Protein AF-A0AAD9QVA8-F1 (afdb_monomer)

Secondary structure (DSSP, 8-state):
-------HHHIIIIIHHHHHHHTTT---------------EEEE--EETTEE-GGG-EEEEHHHHHHHHHHHHHHHHHHS---S-S-----HHHHHHHHHHHHHHHHHHTTT------HHHHHHHH--

Foldseek 3Di:
DDDDDDDPVVVVPCVVVVVCVVVVNPDDDDDDDPDDDDAAKDWDWDADLNDTDPLPIDIDHPVCNVVVVVVLVVLLVVLPPDDPDDDDDDDDPVCPVVVVVVVVVVVVCSVDDPPDQDPVSSVSSVPD

Organism: Acropora cervicornis (NCBI:txid6130)

Solvent-accessible surface area (backbone atoms only — not comparable to full-atom values): 8430 Å² total; per-residue (Å²): 141,86,87,82,92,72,62,68,75,53,57,76,53,64,39,64,62,51,46,25,61,76,44,76,60,71,56,80,85,86,87,79,89,87,76,92,75,93,72,69,68,41,82,44,77,40,66,60,96,83,43,77,39,71,94,66,42,46,80,36,46,61,87,50,41,63,59,52,51,52,52,50,53,55,52,48,61,73,58,52,76,88,58,104,71,88,90,78,84,84,65,78,81,71,40,55,68,54,45,50,56,48,47,53,49,46,62,58,47,69,72,68,65,80,79,79,76,52,72,66,50,51,51,61,64,70,54,122

Radius of gyration: 22.48 Å; Cα contacts (8 Å, |Δi|>4): 58; chains: 1; bounding box: 52×28×65 Å

Mean predicted aligned error: 13.01 Å

Structure (mmCIF, N/CA/C/O backbone):
data_AF-A0AAD9QVA8-F1
#
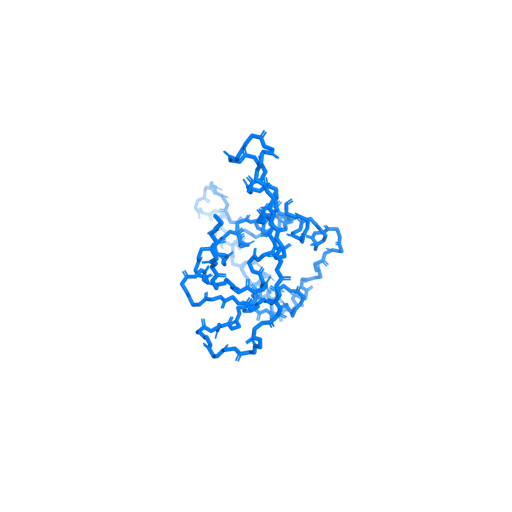_entry.id   AF-A0AAD9QVA8-F1
#
loop_
_atom_site.group_PDB
_atom_site.id
_atom_site.type_symbol
_atom_site.label_atom_id
_atom_site.label_alt_id
_atom_site.label_comp_id
_atom_site.label_asym_id
_atom_site.label_entity_id
_atom_site.label_seq_id
_atom_site.pdbx_PDB_ins_code
_atom_site.Cartn_x
_atom_site.Cartn_y
_atom_site.Cartn_z
_atom_site.occupancy
_atom_site.B_iso_or_equiv
_atom_site.auth_seq_id
_atom_site.auth_comp_id
_atom_site.auth_asym_id
_atom_site.auth_atom_id
_atom_site.pdbx_PDB_model_num
ATOM 1 N N . MET A 1 1 ? 24.042 -10.208 -21.723 1.00 78.88 1 MET A N 1
ATOM 2 C CA . MET A 1 1 ? 22.826 -9.379 -21.847 1.00 78.88 1 MET A CA 1
ATOM 3 C C . MET A 1 1 ? 21.651 -10.256 -21.463 1.00 78.88 1 MET A C 1
ATOM 5 O O . MET A 1 1 ? 21.506 -11.312 -22.067 1.00 78.88 1 MET A O 1
ATOM 9 N N . ILE A 1 2 ? 20.904 -9.892 -20.423 1.00 87.81 2 ILE A N 1
ATOM 10 C CA . ILE A 1 2 ? 19.789 -10.700 -19.913 1.00 87.81 2 ILE A CA 1
ATOM 11 C C . ILE A 1 2 ? 18.495 -9.972 -20.261 1.00 87.81 2 ILE A C 1
ATOM 13 O O . ILE A 1 2 ? 18.425 -8.757 -20.095 1.00 87.81 2 ILE A O 1
ATOM 17 N N . LYS A 1 3 ? 17.505 -10.700 -20.778 1.00 91.06 3 LYS A N 1
ATOM 18 C CA . LYS A 1 3 ? 16.191 -10.160 -21.130 1.00 91.06 3 LYS A CA 1
ATOM 19 C C . LYS A 1 3 ? 15.137 -10.880 -20.304 1.00 91.06 3 LYS A C 1
ATOM 21 O O . LYS A 1 3 ? 15.149 -12.108 -20.247 1.00 91.06 3 LYS A O 1
ATOM 26 N N . TYR A 1 4 ? 14.253 -10.115 -19.679 1.00 90.25 4 TYR A N 1
ATOM 27 C CA . TYR A 1 4 ? 13.143 -10.627 -18.887 1.00 90.25 4 TYR A CA 1
ATOM 28 C C . TYR A 1 4 ? 11.857 -9.930 -19.290 1.00 90.25 4 TYR A C 1
ATOM 30 O O . TYR A 1 4 ? 11.870 -8.762 -19.667 1.00 90.25 4 TYR A O 1
ATOM 38 N N . LEU A 1 5 ? 10.757 -10.660 -19.154 1.00 89.44 5 LEU A N 1
ATOM 39 C CA . LEU A 1 5 ? 9.416 -10.110 -19.245 1.00 89.44 5 LEU A CA 1
ATOM 40 C C . LEU A 1 5 ? 8.926 -9.865 -17.825 1.00 89.44 5 LEU A C 1
ATOM 42 O O . LEU A 1 5 ? 8.741 -10.816 -17.063 1.00 89.44 5 LEU A O 1
ATOM 46 N N . LEU A 1 6 ? 8.766 -8.596 -17.467 1.00 88.38 6 LEU A N 1
ATOM 47 C CA . LEU A 1 6 ? 8.330 -8.168 -16.143 1.00 88.38 6 LEU A CA 1
ATOM 48 C C . LEU A 1 6 ? 7.146 -7.204 -16.273 1.00 88.38 6 LEU A C 1
ATOM 50 O O . LEU A 1 6 ? 7.116 -6.407 -17.213 1.00 88.38 6 LEU A O 1
ATOM 54 N N . PRO A 1 7 ? 6.174 -7.237 -15.343 1.00 88.25 7 PRO A N 1
ATOM 55 C CA . PRO A 1 7 ? 5.084 -6.273 -15.345 1.00 88.25 7 PRO A CA 1
ATOM 56 C C . PRO A 1 7 ? 5.617 -4.857 -15.120 1.00 88.25 7 PRO A C 1
ATOM 58 O O . PRO A 1 7 ? 6.377 -4.614 -14.181 1.00 88.25 7 PRO A O 1
ATOM 61 N N . LEU A 1 8 ? 5.143 -3.896 -15.917 1.00 87.25 8 LEU A N 1
ATOM 62 C CA . LEU A 1 8 ? 5.566 -2.497 -15.805 1.00 87.25 8 LEU A CA 1
ATOM 63 C C . LEU A 1 8 ? 5.343 -1.922 -14.393 1.00 87.25 8 LEU A C 1
ATOM 65 O O . LEU A 1 8 ? 6.158 -1.151 -13.898 1.00 87.25 8 LEU A O 1
ATOM 69 N N . SER A 1 9 ? 4.283 -2.352 -13.702 1.00 83.50 9 SER A N 1
ATOM 70 C CA . SER A 1 9 ? 3.998 -1.949 -12.319 1.00 83.50 9 SER A CA 1
ATOM 71 C C . SER A 1 9 ? 5.089 -2.338 -11.319 1.00 83.50 9 SER A C 1
ATOM 73 O O . SER A 1 9 ? 5.237 -1.664 -10.306 1.00 83.50 9 SER A O 1
ATOM 75 N N . GLU A 1 10 ? 5.820 -3.429 -11.565 1.00 81.75 10 GLU A N 1
ATOM 76 C CA . GLU A 1 10 ? 6.932 -3.850 -10.704 1.00 81.75 10 GLU A CA 1
ATOM 77 C C . GLU A 1 10 ? 8.211 -3.081 -11.035 1.00 81.75 10 GLU A C 1
ATOM 79 O O . GLU A 1 10 ? 8.976 -2.769 -10.135 1.00 81.75 10 GLU A O 1
ATOM 84 N N . ILE A 1 11 ? 8.407 -2.700 -12.300 1.00 85.06 11 ILE A N 1
ATOM 85 C CA . ILE A 1 11 ? 9.557 -1.892 -12.730 1.00 85.06 11 ILE A CA 1
ATOM 86 C C . ILE A 1 11 ? 9.470 -0.463 -12.173 1.00 85.06 11 ILE A C 1
ATOM 88 O O . ILE A 1 11 ? 10.481 0.115 -11.781 1.00 85.06 11 ILE A O 1
ATOM 92 N N . ILE A 1 12 ? 8.266 0.117 -12.130 1.00 82.31 12 ILE A N 1
ATOM 93 C CA . ILE A 1 12 ? 8.053 1.494 -11.655 1.00 82.31 12 ILE A CA 1
ATOM 94 C C . ILE A 1 12 ? 8.321 1.625 -10.147 1.0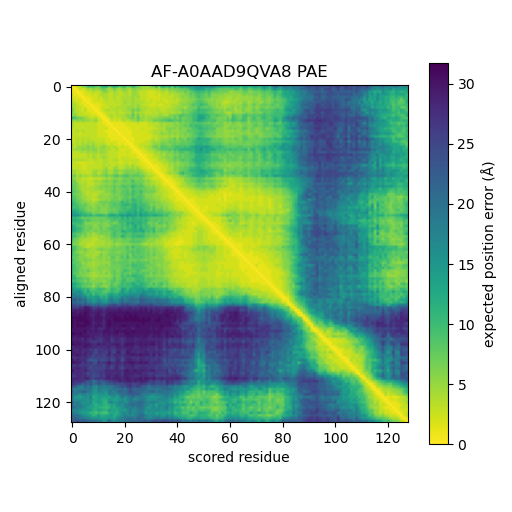0 82.31 12 ILE A C 1
ATOM 96 O O . ILE A 1 12 ? 8.694 2.703 -9.684 1.00 82.31 12 ILE A O 1
ATOM 100 N N . VAL A 1 13 ? 8.117 0.556 -9.373 1.00 77.62 13 VAL A N 1
ATOM 101 C CA . VAL A 1 13 ? 8.174 0.598 -7.907 1.00 77.62 13 VAL A CA 1
ATOM 102 C C . VAL A 1 13 ? 9.427 -0.114 -7.410 1.00 77.62 13 VAL A C 1
ATOM 104 O O . VAL A 1 13 ? 9.511 -1.333 -7.480 1.00 77.62 13 VAL A O 1
ATOM 107 N N . ASP A 1 14 ? 10.372 0.654 -6.866 1.00 80.81 14 ASP A N 1
ATOM 108 C CA . ASP A 1 14 ? 11.579 0.207 -6.147 1.00 80.81 14 ASP A CA 1
ATOM 109 C C . ASP A 1 14 ? 12.593 -0.648 -6.952 1.00 80.81 14 ASP A C 1
ATOM 111 O O . ASP A 1 14 ? 13.737 -0.800 -6.524 1.00 80.81 14 ASP A O 1
ATOM 115 N N . PHE A 1 15 ? 12.255 -1.136 -8.153 1.00 87.12 15 PHE A N 1
ATOM 116 C CA . PHE A 1 15 ? 13.126 -2.010 -8.953 1.00 87.12 15 PHE A CA 1
ATOM 117 C C . PHE A 1 15 ? 14.477 -1.376 -9.304 1.00 87.12 15 PHE A C 1
ATOM 119 O O . PHE A 1 15 ? 15.509 -2.039 -9.219 1.00 87.12 15 PHE A O 1
ATOM 126 N N . TYR A 1 16 ? 14.492 -0.096 -9.691 1.00 86.25 16 TYR A N 1
ATOM 127 C CA . TYR A 1 16 ? 15.735 0.600 -10.042 1.00 86.25 16 TYR A CA 1
ATOM 128 C C . TYR A 1 16 ? 16.701 0.676 -8.850 1.00 86.25 16 TYR A C 1
ATOM 130 O O . TYR A 1 16 ? 17.887 0.360 -8.986 1.00 86.25 16 TYR A O 1
ATOM 138 N N . ASP A 1 17 ? 16.181 1.044 -7.678 1.00 87.69 17 ASP A N 1
ATOM 139 C CA . ASP A 1 17 ? 16.973 1.184 -6.458 1.00 87.69 17 ASP A CA 1
ATOM 140 C C . ASP A 1 17 ? 17.475 -0.180 -5.967 1.00 87.69 17 ASP A C 1
ATOM 142 O O . ASP A 1 17 ? 18.655 -0.324 -5.629 1.00 87.69 17 ASP A O 1
ATOM 146 N N . GLU A 1 18 ? 16.624 -1.211 -6.003 1.00 89.94 18 GLU A N 1
ATOM 147 C CA . GLU A 1 18 ? 17.005 -2.585 -5.659 1.00 89.94 18 GLU A CA 1
ATOM 148 C C . GLU A 1 18 ? 18.074 -3.138 -6.608 1.00 89.94 18 GLU A C 1
ATOM 150 O O . GLU A 1 18 ? 19.083 -3.687 -6.152 1.00 89.94 18 GLU A O 1
ATOM 155 N N . LEU A 1 19 ? 17.908 -2.942 -7.919 1.00 92.06 19 LEU A N 1
ATOM 156 C CA . LEU A 1 19 ? 18.857 -3.396 -8.933 1.00 92.06 19 LEU A CA 1
ATOM 157 C C . LEU A 1 19 ? 20.233 -2.757 -8.729 1.00 92.06 19 LEU A C 1
ATOM 159 O O . LEU A 1 19 ? 21.261 -3.443 -8.765 1.00 92.06 19 LEU A O 1
ATOM 163 N N . LYS A 1 20 ? 20.275 -1.440 -8.512 1.00 91.38 20 LYS A N 1
ATOM 164 C CA . LYS A 1 20 ? 21.530 -0.719 -8.280 1.00 91.38 20 LYS A CA 1
ATOM 165 C C . LYS A 1 20 ? 22.174 -1.127 -6.963 1.00 91.38 20 LYS A C 1
ATOM 167 O O . LYS A 1 20 ? 23.380 -1.362 -6.943 1.00 91.38 20 LYS A O 1
ATOM 172 N N . SER A 1 21 ? 21.388 -1.281 -5.903 1.00 94.19 21 SER A N 1
ATOM 173 C CA . SER A 1 21 ? 21.874 -1.736 -4.599 1.00 94.19 21 SER A CA 1
ATOM 174 C C . SER A 1 21 ? 22.499 -3.137 -4.676 1.00 94.19 21 SER A C 1
ATOM 176 O O . SER A 1 21 ? 23.653 -3.323 -4.285 1.00 94.19 21 SER A O 1
ATOM 178 N N . GLN A 1 22 ? 21.802 -4.112 -5.271 1.00 94.38 22 GLN A N 1
ATOM 179 C CA . GLN A 1 22 ? 22.289 -5.495 -5.374 1.00 94.38 22 GLN A CA 1
ATOM 180 C C . GLN A 1 22 ? 23.492 -5.637 -6.308 1.00 94.38 22 GLN A C 1
ATOM 182 O O . GLN A 1 22 ? 24.376 -6.461 -6.075 1.00 94.38 22 GLN A O 1
ATOM 187 N N . SER A 1 23 ? 23.552 -4.818 -7.357 1.00 93.75 23 SER A N 1
ATOM 188 C CA . SER A 1 23 ? 24.656 -4.838 -8.317 1.00 93.75 23 SER A CA 1
ATOM 189 C C . SER A 1 23 ? 25.825 -3.936 -7.934 1.00 93.75 23 SER A C 1
ATOM 191 O O . SER A 1 23 ? 26.721 -3.762 -8.754 1.00 93.75 23 SER A O 1
ATOM 193 N N . SER A 1 24 ? 25.833 -3.327 -6.742 1.00 93.50 24 SER A N 1
ATOM 194 C CA . SER A 1 24 ? 26.840 -2.318 -6.360 1.00 93.50 24 SER A CA 1
ATOM 195 C C . SER A 1 24 ? 26.973 -1.171 -7.381 1.00 93.50 24 SER A C 1
ATOM 197 O O . SER A 1 24 ? 28.048 -0.608 -7.569 1.00 93.50 24 SER A O 1
ATOM 199 N N . GLY A 1 25 ? 25.883 -0.845 -8.078 1.00 90.25 25 GLY A N 1
ATOM 200 C CA . GLY A 1 25 ? 25.803 0.215 -9.081 1.00 90.25 25 GLY A CA 1
ATOM 201 C C . GLY A 1 25 ? 26.119 -0.210 -10.518 1.00 90.25 25 GLY A C 1
ATOM 202 O O . GLY A 1 25 ? 25.827 0.557 -11.443 1.00 90.25 25 GLY A O 1
ATOM 203 N N . TYR A 1 26 ? 26.656 -1.417 -10.729 1.00 92.81 26 TYR A N 1
ATOM 204 C CA . TYR A 1 26 ? 27.142 -1.860 -12.039 1.00 92.81 26 TYR A CA 1
ATOM 205 C C . TYR A 1 26 ? 26.029 -2.220 -13.030 1.00 92.81 26 TYR A C 1
ATOM 207 O O . TYR A 1 26 ? 26.234 -2.092 -14.235 1.00 92.81 26 TYR A O 1
ATOM 215 N N . ALA A 1 27 ? 24.856 -2.661 -12.566 1.00 92.00 27 ALA A N 1
ATOM 216 C CA . ALA A 1 27 ? 23.782 -3.055 -13.476 1.00 92.00 27 ALA A CA 1
ATOM 217 C C . ALA A 1 27 ? 23.051 -1.827 -14.027 1.00 92.00 27 ALA A C 1
ATOM 219 O O . ALA A 1 27 ? 22.624 -0.955 -13.272 1.00 92.00 27 ALA A O 1
ATOM 220 N N . SER A 1 28 ? 22.891 -1.755 -15.343 1.00 88.88 28 SER A N 1
ATOM 221 C CA . SER A 1 28 ? 21.950 -0.859 -16.018 1.00 88.88 28 SER A CA 1
ATOM 222 C C . SER A 1 28 ? 20.757 -1.668 -16.520 1.00 88.88 28 SER A C 1
ATOM 224 O O . SER A 1 28 ? 20.865 -2.876 -16.738 1.00 88.88 28 SER A O 1
ATOM 226 N N . PHE A 1 29 ? 19.618 -1.009 -16.686 1.00 89.44 29 PHE A N 1
ATOM 227 C CA . PHE A 1 29 ? 18.405 -1.631 -17.190 1.00 89.44 29 PHE A CA 1
ATOM 228 C C . PHE A 1 29 ? 17.664 -0.645 -18.083 1.00 89.44 29 PHE A C 1
ATOM 230 O O . PHE A 1 29 ? 17.511 0.518 -17.715 1.00 89.44 29 PHE A O 1
ATOM 237 N N . ASP A 1 30 ? 17.193 -1.159 -19.211 1.00 90.44 30 ASP A N 1
ATOM 238 C CA . ASP A 1 30 ? 16.330 -0.479 -20.164 1.00 90.44 30 ASP A CA 1
ATOM 239 C C . ASP A 1 30 ? 15.071 -1.338 -20.336 1.00 90.44 30 ASP A C 1
ATOM 241 O O . ASP A 1 30 ? 15.148 -2.571 -20.288 1.00 90.44 30 ASP A O 1
ATOM 245 N N . TYR A 1 31 ? 13.917 -0.697 -20.526 1.00 90.19 31 TYR A N 1
ATOM 246 C CA . TYR A 1 31 ? 12.644 -1.374 -20.766 1.00 90.19 31 TYR A CA 1
ATOM 247 C C . TYR A 1 31 ? 12.020 -0.908 -22.076 1.00 90.19 31 TYR A C 1
ATOM 249 O O . TYR A 1 31 ? 12.147 0.249 -22.472 1.00 90.19 31 TYR A O 1
ATOM 257 N N . GLU A 1 32 ? 11.303 -1.823 -22.712 1.00 90.44 32 GLU A N 1
ATOM 258 C CA . GLU A 1 32 ? 10.455 -1.568 -23.870 1.00 90.44 32 GLU A CA 1
ATOM 259 C C . GLU A 1 32 ? 9.056 -2.104 -23.547 1.00 90.44 32 GLU A C 1
ATOM 261 O O . GLU A 1 32 ? 8.914 -3.069 -22.792 1.00 90.44 32 GLU A O 1
ATOM 266 N N . ASP A 1 33 ? 8.019 -1.457 -24.075 1.00 88.50 33 ASP A N 1
ATOM 267 C CA . ASP A 1 33 ? 6.637 -1.899 -23.887 1.00 88.50 33 ASP A CA 1
ATOM 268 C C . ASP A 1 33 ? 6.346 -3.106 -24.800 1.00 88.50 33 ASP A C 1
ATOM 270 O O . ASP A 1 33 ? 6.516 -3.027 -26.017 1.00 88.50 33 ASP A O 1
ATOM 274 N N . GLU A 1 34 ? 5.925 -4.230 -24.209 1.00 89.38 34 GLU A N 1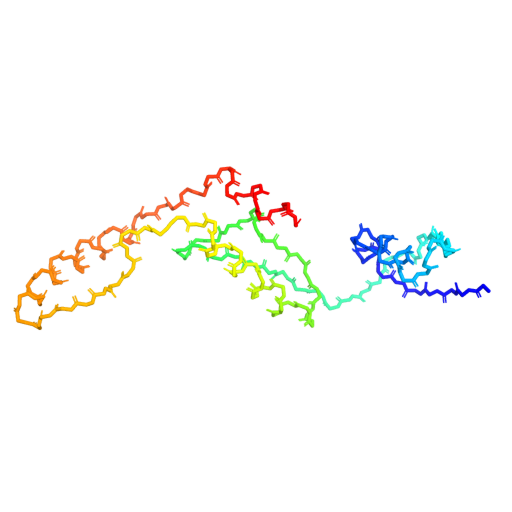
ATOM 275 C CA . GLU A 1 34 ? 5.566 -5.474 -24.914 1.00 89.38 34 GLU A CA 1
ATOM 276 C C . GLU A 1 34 ? 4.035 -5.678 -25.011 1.00 89.38 34 GLU A C 1
ATOM 278 O O . GLU A 1 34 ? 3.545 -6.753 -25.362 1.00 89.38 34 GLU A O 1
ATOM 283 N N . GLY A 1 35 ? 3.251 -4.643 -24.709 1.00 91.19 35 GLY A N 1
ATOM 284 C CA . GLY A 1 35 ? 1.795 -4.665 -24.722 1.00 91.19 35 GLY A CA 1
ATOM 285 C C . GLY A 1 35 ? 1.159 -5.213 -23.441 1.00 91.19 35 GLY A C 1
ATOM 286 O O . GLY A 1 35 ? 1.805 -5.513 -22.436 1.00 91.19 35 GLY A O 1
ATOM 287 N N . TYR A 1 36 ? -0.171 -5.328 -23.472 1.00 89.56 36 TYR A N 1
ATOM 288 C CA . TYR A 1 36 ? -0.963 -5.783 -22.331 1.00 89.56 36 TYR A CA 1
ATOM 289 C C . TYR A 1 36 ? -1.099 -7.306 -22.307 1.00 89.56 36 TYR A C 1
ATOM 291 O O . TYR A 1 36 ? -1.423 -7.935 -23.315 1.00 89.56 36 TYR A O 1
ATOM 299 N N . ARG A 1 37 ? -0.932 -7.893 -21.119 1.00 88.44 37 ARG A N 1
ATOM 300 C CA . ARG A 1 37 ? -1.176 -9.314 -20.857 1.00 88.44 37 ARG A CA 1
ATOM 301 C C . ARG A 1 37 ? -2.191 -9.470 -19.730 1.00 88.44 37 ARG A C 1
ATOM 303 O O . ARG A 1 37 ? -2.159 -8.732 -18.746 1.00 88.44 37 ARG A O 1
ATOM 310 N N . GLU A 1 38 ? -3.070 -10.456 -19.869 1.00 90.12 38 GLU A N 1
ATOM 311 C CA . GLU A 1 38 ? -3.991 -10.840 -18.802 1.00 90.12 38 GLU A CA 1
ATOM 312 C C . GLU A 1 38 ? -3.227 -11.388 -17.592 1.00 90.12 38 GLU A C 1
ATOM 314 O O . GLU A 1 38 ? -2.260 -12.140 -17.716 1.00 90.12 38 GLU A O 1
ATOM 319 N N . THR A 1 39 ? -3.660 -10.991 -16.401 1.00 88.12 39 THR A N 1
ATOM 320 C CA . THR A 1 39 ? -3.037 -11.387 -15.140 1.00 88.12 39 THR A CA 1
ATOM 321 C C . THR A 1 39 ? -4.082 -11.460 -14.033 1.00 88.12 39 THR A C 1
ATOM 323 O O . THR A 1 39 ? -5.157 -10.860 -14.124 1.00 88.12 39 THR A O 1
ATOM 326 N N . ASN A 1 40 ? -3.762 -12.190 -12.968 1.00 90.12 40 ASN A N 1
ATOM 327 C CA . ASN A 1 40 ? -4.643 -12.381 -11.825 1.00 90.12 40 ASN A CA 1
ATOM 328 C C . ASN A 1 40 ? -4.526 -11.194 -10.866 1.00 90.12 40 ASN A C 1
ATOM 330 O O . ASN A 1 40 ? -3.769 -11.206 -9.892 1.00 90.12 40 ASN A O 1
ATOM 334 N N . ILE A 1 41 ? -5.294 -10.149 -11.150 1.00 91.25 41 ILE A N 1
ATOM 335 C CA . ILE A 1 41 ? -5.385 -8.958 -10.305 1.00 91.25 41 ILE A CA 1
ATOM 336 C C . ILE A 1 41 ? -6.680 -8.944 -9.503 1.00 91.25 41 ILE A C 1
ATOM 338 O O . ILE A 1 41 ? -7.746 -9.334 -9.976 1.00 91.25 41 ILE A O 1
ATOM 342 N N . VAL A 1 42 ? -6.582 -8.456 -8.272 1.00 89.75 42 VAL A N 1
ATOM 343 C CA . VAL A 1 42 ? -7.717 -8.233 -7.380 1.00 89.75 42 VAL A CA 1
ATOM 344 C C . VAL A 1 42 ? -7.735 -6.784 -6.928 1.00 89.75 42 VAL A C 1
ATOM 346 O O . VAL A 1 42 ? -6.698 -6.169 -6.666 1.00 89.75 42 VAL A O 1
ATOM 349 N N . ARG A 1 43 ? -8.942 -6.233 -6.820 1.00 89.75 43 ARG A N 1
ATOM 350 C CA . ARG A 1 43 ? -9.166 -4.944 -6.176 1.00 89.75 43 ARG A CA 1
ATOM 351 C C . ARG A 1 43 ? -9.211 -5.162 -4.665 1.00 89.75 43 ARG A C 1
ATOM 353 O O . ARG A 1 43 ? -10.030 -5.934 -4.173 1.00 89.75 43 ARG A O 1
ATOM 360 N N . MET A 1 44 ? -8.320 -4.497 -3.943 1.00 87.69 44 MET A N 1
ATOM 361 C CA . MET A 1 44 ? -8.253 -4.526 -2.489 1.00 87.69 44 MET A CA 1
ATOM 362 C C . MET A 1 44 ? -8.850 -3.236 -1.933 1.00 87.69 44 MET A C 1
ATOM 364 O O . MET A 1 44 ? -8.235 -2.177 -2.035 1.00 87.69 44 MET A O 1
ATOM 368 N N . ASP A 1 45 ? -10.033 -3.339 -1.331 1.00 87.00 45 ASP A N 1
ATOM 369 C CA . ASP A 1 45 ? -10.709 -2.218 -0.678 1.00 87.00 45 ASP A CA 1
ATOM 370 C C . ASP A 1 45 ? -10.405 -2.201 0.827 1.00 87.00 45 ASP A C 1
ATOM 372 O O . ASP A 1 45 ? -10.351 -3.242 1.491 1.00 87.00 45 ASP A O 1
ATOM 376 N N . VAL A 1 46 ? -10.236 -1.003 1.389 1.00 83.19 46 VAL A N 1
ATOM 377 C CA . VAL A 1 46 ? -9.980 -0.815 2.822 1.00 83.19 46 VAL A CA 1
ATOM 378 C C . VAL A 1 46 ? -11.215 -0.246 3.498 1.00 83.19 46 VAL A C 1
ATOM 380 O O . VAL A 1 46 ? -11.721 0.812 3.123 1.00 83.19 46 VAL A O 1
ATOM 383 N N . LEU A 1 47 ? -11.675 -0.936 4.541 1.00 82.62 47 LEU A N 1
ATOM 384 C CA . LEU A 1 47 ? -12.799 -0.501 5.357 1.00 82.62 47 LEU A CA 1
ATOM 385 C C . LEU A 1 47 ? -12.294 0.093 6.672 1.00 82.62 47 LEU A C 1
ATOM 387 O O . LEU A 1 47 ? -11.658 -0.594 7.473 1.00 82.62 47 LEU A O 1
ATOM 391 N N . ILE A 1 48 ? -12.644 1.349 6.937 1.00 79.56 48 ILE A N 1
ATOM 392 C CA . ILE A 1 48 ? -12.397 2.012 8.222 1.00 79.56 48 ILE A CA 1
ATOM 393 C C . ILE A 1 48 ? -13.752 2.205 8.897 1.00 79.56 48 ILE A C 1
ATOM 395 O O . ILE A 1 48 ? -14.641 2.831 8.336 1.00 79.56 48 ILE A O 1
ATOM 399 N N . ASN A 1 49 ? -13.945 1.624 10.084 1.00 76.19 49 ASN A N 1
ATOM 400 C CA . ASN A 1 49 ? -15.223 1.662 10.813 1.00 76.19 49 ASN A CA 1
ATOM 401 C C . ASN A 1 49 ? -16.452 1.199 9.982 1.00 76.19 49 ASN A C 1
ATOM 403 O O . ASN A 1 49 ? -17.568 1.662 10.200 1.00 76.19 49 ASN A O 1
ATOM 407 N N .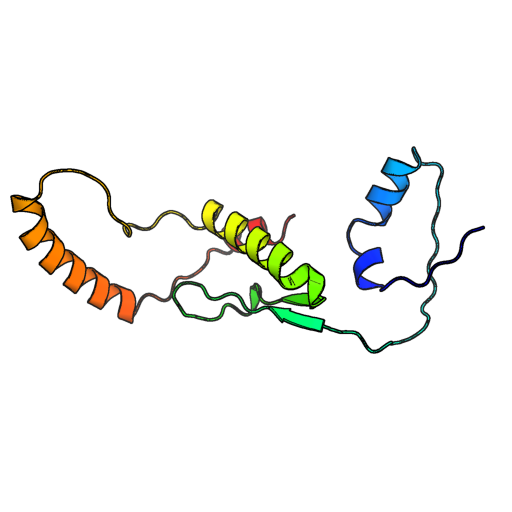 GLY A 1 50 ? -16.252 0.285 9.024 1.00 74.81 50 GLY A N 1
ATOM 408 C CA . GLY A 1 50 ? -17.312 -0.244 8.155 1.00 74.81 50 GLY A CA 1
ATOM 409 C C . GLY A 1 50 ? -17.637 0.609 6.925 1.00 74.81 50 GLY A C 1
ATOM 410 O O . GLY A 1 50 ? -18.457 0.188 6.115 1.00 74.81 50 GLY A O 1
ATOM 411 N N . THR A 1 51 ? -16.987 1.762 6.746 1.00 75.38 51 THR A N 1
ATOM 412 C CA . THR A 1 51 ? -17.069 2.553 5.510 1.00 75.38 51 THR A CA 1
ATOM 413 C C . THR A 1 51 ? -15.884 2.251 4.603 1.00 75.38 51 THR A C 1
ATOM 415 O O . THR A 1 51 ? -14.745 2.225 5.076 1.00 75.38 51 THR A O 1
ATOM 418 N N . VAL A 1 52 ? -16.153 2.036 3.314 1.00 77.88 52 VAL A N 1
ATOM 419 C CA . VAL A 1 52 ? -15.117 1.876 2.286 1.00 77.88 52 VAL A CA 1
ATOM 420 C C . VAL A 1 52 ? -14.435 3.220 2.060 1.00 77.88 52 VAL A C 1
ATOM 422 O O . VAL A 1 52 ? -15.104 4.245 1.923 1.00 77.88 52 VAL A O 1
ATOM 425 N N . VAL A 1 53 ? -13.105 3.214 2.052 1.00 79.75 53 VAL A N 1
ATOM 426 C CA . VAL A 1 53 ? -12.289 4.395 1.766 1.00 79.75 53 VAL A CA 1
ATOM 427 C C . VAL A 1 53 ? -11.619 4.200 0.410 1.00 79.75 53 VAL A C 1
ATOM 429 O O . VAL A 1 53 ? -10.583 3.543 0.306 1.00 79.75 53 VAL A O 1
ATOM 432 N N . ASP A 1 54 ? -12.204 4.794 -0.631 1.00 79.75 54 ASP A N 1
ATOM 433 C CA . ASP A 1 54 ? -11.730 4.649 -2.016 1.00 79.75 54 ASP A CA 1
ATOM 434 C C . ASP A 1 54 ? -10.274 5.092 -2.189 1.00 79.75 54 ASP A C 1
ATOM 436 O O . ASP A 1 54 ? -9.514 4.458 -2.913 1.00 79.75 54 ASP A O 1
ATOM 440 N N . ALA A 1 55 ? -9.848 6.121 -1.453 1.00 78.12 55 ALA A N 1
ATOM 441 C CA . ALA A 1 55 ? -8.490 6.656 -1.530 1.00 78.12 55 ALA A CA 1
ATOM 442 C C . ALA A 1 55 ? -7.395 5.647 -1.127 1.00 78.12 55 ALA A C 1
ATOM 444 O O . ALA A 1 55 ? -6.236 5.821 -1.490 1.00 78.12 55 ALA A O 1
ATOM 445 N N . LEU A 1 56 ? -7.747 4.605 -0.368 1.00 81.69 56 LEU A N 1
ATOM 446 C CA . LEU A 1 56 ? -6.827 3.544 0.053 1.00 81.69 56 LEU A CA 1
ATOM 447 C C . LEU A 1 56 ? -7.025 2.245 -0.734 1.00 81.69 56 LEU A C 1
ATOM 449 O O . LEU A 1 56 ? -6.363 1.250 -0.440 1.00 81.69 56 LEU A O 1
ATOM 453 N N . SER A 1 57 ? -7.943 2.239 -1.699 1.00 83.12 57 SER A N 1
ATOM 454 C CA . SER A 1 57 ? -8.216 1.060 -2.511 1.00 83.12 57 SER A CA 1
ATOM 455 C C . SER A 1 57 ? -7.123 0.904 -3.561 1.00 83.12 57 SER A C 1
ATOM 457 O O . SER A 1 57 ? -6.790 1.858 -4.265 1.00 83.12 57 SER A O 1
ATOM 459 N N . CYS A 1 58 ? -6.544 -0.289 -3.669 1.00 84.19 58 CYS A N 1
ATOM 460 C CA . CYS A 1 58 ? -5.466 -0.548 -4.620 1.00 84.19 58 CYS A CA 1
ATOM 461 C C . CYS A 1 58 ? -5.673 -1.855 -5.382 1.00 84.19 58 CYS A C 1
ATOM 463 O O . CYS A 1 58 ? -6.282 -2.806 -4.892 1.00 84.19 58 CYS A O 1
ATOM 465 N N . ILE A 1 59 ? -5.172 -1.884 -6.615 1.00 89.12 59 ILE A N 1
ATOM 466 C CA . ILE A 1 59 ? -5.161 -3.082 -7.452 1.00 89.12 59 ILE A CA 1
ATOM 467 C C . ILE A 1 59 ? -3.843 -3.801 -7.190 1.00 89.12 59 ILE A C 1
ATOM 469 O O . ILE A 1 59 ? -2.771 -3.208 -7.311 1.00 89.12 59 ILE A O 1
ATOM 473 N N . VAL A 1 60 ? -3.923 -5.067 -6.801 1.00 87.75 60 VAL A N 1
ATOM 474 C CA . VAL A 1 60 ? -2.765 -5.893 -6.443 1.00 87.75 60 VAL A CA 1
ATOM 475 C C . VAL A 1 60 ? -2.904 -7.282 -7.054 1.00 87.75 60 VAL A C 1
ATOM 477 O O . VAL A 1 60 ? -4.011 -7.753 -7.298 1.00 87.75 60 VAL A O 1
ATOM 480 N N . HIS A 1 61 ? -1.781 -7.959 -7.291 1.00 90.38 61 HIS A N 1
ATOM 481 C CA . HIS A 1 61 ? -1.798 -9.364 -7.701 1.00 90.38 61 HIS A CA 1
ATOM 482 C C . HIS A 1 61 ? -2.373 -10.249 -6.581 1.00 90.38 61 HIS A C 1
ATOM 484 O O . HIS A 1 61 ? -2.118 -9.978 -5.399 1.00 90.38 61 HIS A O 1
ATOM 490 N N . THR A 1 62 ? -3.097 -11.316 -6.936 1.00 89.44 62 THR A N 1
ATOM 491 C CA . THR A 1 62 ? -3.744 -12.245 -5.980 1.00 89.44 62 THR A CA 1
ATOM 492 C C . THR A 1 62 ? -2.798 -12.716 -4.881 1.00 89.44 62 THR A C 1
ATOM 494 O O . THR A 1 62 ? -3.145 -12.686 -3.700 1.00 89.44 62 THR A O 1
ATOM 497 N N . ASP A 1 63 ? -1.574 -13.074 -5.257 1.00 90.06 63 ASP A N 1
ATOM 498 C CA . ASP A 1 63 ? -0.601 -13.683 -4.343 1.00 90.06 63 ASP A CA 1
ATOM 499 C C . ASP A 1 63 ? -0.072 -12.682 -3.309 1.00 90.06 63 ASP A C 1
ATOM 501 O O . ASP A 1 63 ? 0.192 -13.027 -2.156 1.00 90.06 63 ASP A O 1
ATOM 505 N N . LYS A 1 64 ? 0.041 -11.408 -3.703 1.00 87.44 64 LYS A N 1
ATOM 506 C CA . LYS A 1 64 ? 0.549 -10.328 -2.846 1.00 87.44 64 LYS A CA 1
ATOM 507 C C . LYS A 1 64 ? -0.565 -9.663 -2.030 1.00 87.44 64 LYS A C 1
ATOM 509 O O . LYS A 1 64 ? -0.263 -8.920 -1.095 1.00 87.44 64 LYS A O 1
ATOM 514 N N . ALA A 1 65 ? -1.839 -9.925 -2.333 1.00 87.50 65 ALA A N 1
ATOM 515 C CA . ALA A 1 65 ? -2.978 -9.219 -1.744 1.00 87.50 65 ALA A CA 1
ATOM 516 C C . ALA A 1 65 ? -3.017 -9.312 -0.210 1.00 87.50 65 ALA A C 1
ATOM 518 O O . ALA A 1 65 ? -3.157 -8.302 0.481 1.00 87.50 65 ALA A O 1
ATOM 519 N N . VAL A 1 66 ? -2.811 -10.510 0.345 1.00 88.81 66 VAL A N 1
ATOM 520 C CA . VAL A 1 66 ? -2.859 -10.734 1.800 1.00 88.81 66 VAL A CA 1
ATOM 521 C C . VAL A 1 66 ? -1.706 -10.029 2.515 1.00 88.81 66 VAL A C 1
ATOM 523 O O . VAL A 1 66 ? -1.909 -9.416 3.566 1.00 88.81 66 VAL A O 1
ATOM 526 N N . GLN A 1 67 ? -0.494 -10.104 1.963 1.00 89.69 67 GLN A N 1
ATOM 527 C CA . GLN A 1 67 ? 0.688 -9.480 2.558 1.00 89.69 67 GLN A CA 1
ATOM 528 C C . GLN A 1 67 ? 0.578 -7.953 2.520 1.00 89.69 67 GLN A C 1
ATOM 530 O O . GLN A 1 67 ? 0.750 -7.295 3.551 1.00 89.69 67 GLN A O 1
ATOM 535 N N . SER A 1 68 ? 0.224 -7.401 1.358 1.00 85.50 68 SER A N 1
ATOM 536 C CA . SER A 1 68 ? 0.028 -5.965 1.162 1.00 85.50 68 SER A CA 1
ATOM 537 C C . SER A 1 68 ? -1.085 -5.424 2.058 1.00 85.50 68 SER A C 1
ATOM 539 O O . SER A 1 68 ? -0.874 -4.429 2.751 1.00 85.50 68 SER A O 1
ATOM 541 N N . GLY A 1 69 ? -2.224 -6.119 2.143 1.00 87.06 69 GLY A N 1
ATOM 542 C CA . GLY A 1 69 ? -3.330 -5.739 3.021 1.00 87.06 69 GLY A CA 1
ATOM 543 C C . GLY A 1 69 ? -2.942 -5.746 4.500 1.00 87.06 69 GLY A C 1
ATOM 544 O O . GLY A 1 69 ? -3.220 -4.786 5.220 1.00 87.06 69 GLY A O 1
ATOM 545 N N . ARG A 1 70 ? -2.223 -6.779 4.963 1.00 87.81 70 ARG A N 1
ATOM 546 C CA . ARG A 1 70 ? -1.710 -6.832 6.346 1.00 87.81 70 ARG A CA 1
ATOM 547 C C . ARG A 1 70 ? -0.757 -5.678 6.645 1.00 87.81 70 ARG A C 1
ATOM 549 O O . ARG A 1 70 ? -0.893 -5.045 7.692 1.00 87.81 70 ARG A O 1
ATOM 556 N N . SER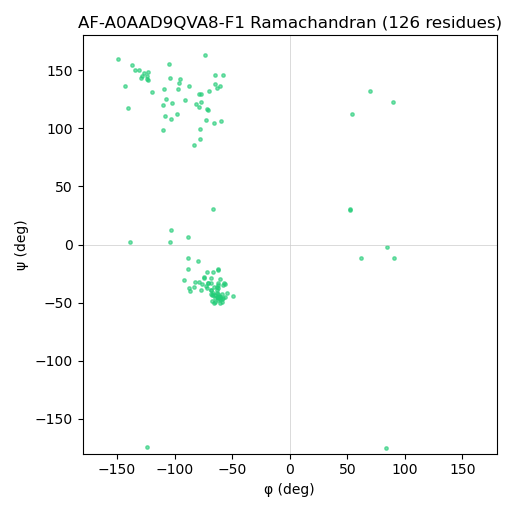 A 1 71 ? 0.172 -5.386 5.734 1.00 87.00 71 SER A N 1
ATOM 557 C CA . SER A 1 71 ? 1.109 -4.270 5.888 1.00 87.00 71 SER A CA 1
ATOM 558 C C . SER A 1 71 ? 0.382 -2.924 5.931 1.00 87.00 71 SER A C 1
ATOM 560 O O . SER A 1 71 ? 0.727 -2.072 6.751 1.00 87.00 71 SER A O 1
ATOM 562 N N . LEU A 1 72 ? -0.631 -2.732 5.084 1.00 85.94 72 LEU A N 1
ATOM 563 C CA . LEU A 1 72 ? -1.424 -1.506 5.034 1.00 85.94 72 LEU A CA 1
ATOM 564 C C . LEU A 1 72 ? -2.218 -1.301 6.330 1.00 85.94 72 LEU A C 1
ATOM 566 O O . LEU A 1 72 ? -2.160 -0.227 6.925 1.00 85.94 72 LEU A O 1
ATOM 570 N N . CYS A 1 73 ? -2.879 -2.350 6.827 1.00 84.38 73 CYS A N 1
ATOM 571 C CA . CYS A 1 73 ? -3.594 -2.326 8.105 1.00 84.38 73 CYS A CA 1
ATOM 572 C C . CYS A 1 73 ? -2.663 -2.058 9.299 1.00 84.38 73 CYS A C 1
ATOM 574 O O . CYS A 1 73 ? -3.037 -1.334 10.225 1.00 84.38 73 CYS A O 1
ATOM 576 N N . ALA A 1 74 ? -1.444 -2.606 9.286 1.00 86.62 74 ALA A N 1
ATOM 577 C CA . ALA A 1 74 ? -0.447 -2.338 10.320 1.00 86.62 74 ALA A CA 1
ATOM 578 C C . ALA A 1 74 ? -0.012 -0.862 10.324 1.00 86.62 74 ALA A C 1
ATOM 580 O O . ALA A 1 74 ? 0.034 -0.247 11.391 1.00 86.62 74 ALA A O 1
ATOM 581 N N . LYS A 1 75 ? 0.229 -0.272 9.143 1.00 83.81 75 LYS A N 1
ATOM 582 C CA . LYS A 1 75 ? 0.525 1.164 9.003 1.00 83.81 75 LYS A CA 1
ATOM 583 C C . LYS A 1 75 ? -0.654 2.026 9.472 1.00 83.81 75 LYS A C 1
ATOM 585 O O . LYS A 1 75 ? -0.466 2.910 10.304 1.00 83.81 75 LYS A O 1
ATOM 590 N N . LEU A 1 76 ? -1.874 1.706 9.034 1.00 81.75 76 LEU A N 1
ATOM 591 C CA . LEU A 1 76 ? -3.107 2.397 9.439 1.00 81.75 76 LEU A CA 1
ATOM 592 C C . LEU A 1 76 ? -3.285 2.436 10.960 1.00 81.75 76 LEU A C 1
ATOM 594 O O . LEU A 1 76 ? -3.647 3.472 11.508 1.00 81.75 76 LEU A O 1
ATOM 598 N N . LYS A 1 77 ? -2.986 1.337 11.659 1.00 79.88 77 LYS A N 1
ATOM 599 C CA . LYS A 1 77 ? -3.079 1.273 13.125 1.00 79.88 77 LYS A CA 1
ATOM 600 C C . LYS A 1 77 ? -2.131 2.246 13.834 1.00 79.88 77 LYS A C 1
ATOM 602 O O . LYS A 1 77 ? -2.468 2.720 14.916 1.00 79.88 77 LYS A O 1
ATOM 607 N N . ASN A 1 78 ? -0.957 2.508 13.262 1.00 79.31 78 ASN A N 1
ATOM 608 C CA . ASN A 1 78 ? 0.028 3.420 13.849 1.00 79.31 78 ASN A CA 1
ATOM 609 C C . ASN A 1 78 ? -0.327 4.888 13.594 1.00 79.31 78 ASN A C 1
ATOM 611 O O . ASN A 1 78 ? -0.025 5.741 14.422 1.00 79.31 78 ASN A O 1
ATOM 615 N N . VAL A 1 79 ? -0.964 5.167 12.456 1.00 79.06 79 VAL A N 1
A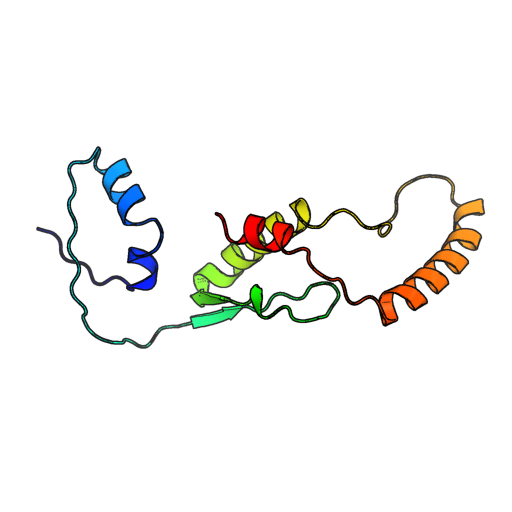TOM 616 C CA . VAL A 1 79 ? -1.292 6.525 12.016 1.00 79.06 79 VAL A CA 1
ATOM 617 C C . VAL A 1 79 ? -2.639 6.998 12.567 1.00 79.06 79 VAL A C 1
ATOM 619 O O . VAL A 1 79 ? -2.782 8.166 12.924 1.00 79.06 79 VAL A O 1
ATOM 622 N N . ILE A 1 80 ? -3.638 6.113 12.655 1.00 73.00 80 ILE A N 1
ATOM 623 C CA . ILE A 1 80 ? -4.950 6.471 13.198 1.00 73.00 80 ILE A CA 1
ATOM 624 C C . ILE A 1 80 ? -4.807 6.655 14.716 1.00 73.00 80 ILE A C 1
ATOM 626 O O . ILE A 1 80 ? -4.513 5.684 15.424 1.00 73.00 80 ILE A O 1
ATOM 630 N N . PRO A 1 81 ? -5.036 7.871 15.249 1.00 66.50 81 PRO A N 1
ATOM 631 C CA . PRO A 1 81 ? -4.931 8.109 16.677 1.00 66.50 81 PRO A CA 1
ATOM 632 C C . PRO A 1 81 ? -5.941 7.234 17.415 1.00 66.50 81 PRO A C 1
ATOM 634 O O . PRO A 1 81 ? -7.100 7.107 17.010 1.00 66.50 81 PRO A O 1
ATOM 637 N N . LYS A 1 82 ? -5.502 6.624 18.520 1.00 64.88 82 LYS A N 1
ATOM 638 C CA . LYS A 1 82 ? -6.372 5.798 19.361 1.00 64.88 82 LYS A CA 1
ATOM 639 C C . LYS A 1 82 ? -7.525 6.655 19.882 1.00 64.88 82 LYS A C 1
ATOM 641 O O . LYS A 1 82 ? -7.349 7.486 20.767 1.00 64.88 82 LYS A O 1
ATOM 646 N N . GLN A 1 83 ? -8.712 6.435 19.332 1.00 65.12 83 GLN A N 1
ATOM 647 C CA . GLN A 1 83 ? -9.953 6.999 19.853 1.00 65.12 83 GLN A CA 1
ATOM 648 C C . GLN A 1 83 ? -10.343 6.260 21.154 1.00 65.12 83 GLN A C 1
ATOM 650 O O . GLN A 1 83 ? -9.826 5.179 21.430 1.00 65.12 83 GLN A O 1
ATOM 655 N N . LEU A 1 84 ? -11.245 6.817 21.977 1.00 60.16 84 LEU A N 1
ATOM 656 C CA . LEU A 1 84 ? -11.639 6.321 23.322 1.00 60.16 84 LEU A CA 1
ATOM 657 C C . LEU A 1 84 ? -12.389 4.955 23.344 1.00 60.16 84 LEU A C 1
ATOM 659 O O . LEU A 1 84 ? -13.232 4.665 24.204 1.00 60.16 84 LEU A O 1
ATOM 663 N N . PHE A 1 85 ? -12.119 4.068 22.396 1.00 57.12 85 PHE A N 1
ATOM 664 C CA . PHE A 1 85 ? -12.673 2.723 22.271 1.00 57.12 85 PHE A CA 1
ATOM 665 C C . PHE A 1 85 ? -11.505 1.824 21.799 1.00 57.12 85 PHE A C 1
ATOM 667 O O . PHE A 1 85 ? -10.951 2.118 20.755 1.00 57.12 85 PHE A O 1
ATOM 674 N N . GLU A 1 86 ? -10.981 0.793 22.482 1.00 44.66 86 GLU A N 1
ATOM 675 C CA . GLU A 1 86 ? -11.480 -0.242 23.411 1.00 44.66 86 GLU A CA 1
ATOM 676 C C . GLU A 1 86 ? -10.761 -0.285 24.794 1.00 44.66 86 GLU A C 1
ATOM 678 O O . GLU A 1 86 ? -10.011 0.612 25.153 1.00 44.66 86 GLU A O 1
ATOM 683 N N . VAL A 1 87 ? -11.105 -1.295 25.609 1.00 44.47 87 VAL A N 1
ATOM 684 C CA . VAL A 1 87 ? -11.214 -1.341 27.084 1.00 44.47 87 VAL A CA 1
ATOM 685 C C . VAL A 1 87 ? -9.964 -1.893 27.790 1.00 44.47 87 VAL A C 1
ATOM 687 O O . VAL A 1 87 ? -9.480 -2.951 27.408 1.00 44.47 87 VAL A O 1
ATOM 690 N N . TYR A 1 88 ? -9.549 -1.287 28.913 1.00 34.03 88 TYR A N 1
ATOM 691 C CA . TYR A 1 88 ? -8.617 -1.905 29.871 1.00 34.03 88 TYR A CA 1
ATOM 692 C C . TYR A 1 88 ? -9.116 -1.860 31.324 1.00 34.03 88 TYR A C 1
ATOM 694 O O . TYR A 1 88 ? -9.768 -0.908 31.741 1.00 34.03 88 TYR A O 1
ATOM 702 N N . GLY A 1 89 ? -8.813 -2.947 32.052 1.00 36.59 89 GLY A N 1
ATOM 703 C CA . GLY A 1 89 ? -8.323 -2.974 33.443 1.00 36.59 89 GLY A CA 1
ATOM 704 C C . GLY A 1 89 ? -9.264 -2.570 34.583 1.00 36.59 89 GLY A C 1
ATOM 705 O O . GLY A 1 89 ? -9.920 -1.543 34.517 1.00 36.59 89 GLY A O 1
ATOM 706 N N . GLY A 1 90 ? -9.324 -3.384 35.640 1.00 37.56 90 GLY A N 1
ATOM 707 C CA . GLY A 1 90 ? -9.788 -2.971 36.974 1.00 37.56 90 GLY A CA 1
ATOM 708 C C . GLY A 1 90 ? -11.288 -3.109 37.271 1.00 37.56 90 GLY A C 1
ATOM 709 O O . GLY A 1 90 ? -12.118 -2.550 36.555 1.00 37.56 90 GLY A O 1
ATOM 710 N N . ASP A 1 91 ? -11.560 -3.875 38.332 1.00 43.34 91 ASP A N 1
ATOM 711 C CA . ASP A 1 91 ? -12.739 -4.010 39.211 1.00 43.34 91 ASP A CA 1
ATOM 712 C C . ASP A 1 91 ? -14.141 -4.291 38.613 1.00 43.34 91 ASP A C 1
ATOM 714 O O . ASP A 1 91 ? -14.760 -3.462 37.943 1.00 43.34 91 ASP A O 1
ATOM 718 N N . VAL A 1 92 ? -14.668 -5.493 38.884 1.00 51.62 92 VAL A N 1
ATOM 719 C CA . VAL A 1 92 ? -15.801 -6.134 38.178 1.00 51.62 92 VAL A CA 1
ATOM 720 C C . VAL A 1 92 ? -17.165 -5.522 38.539 1.00 51.62 92 VAL A C 1
ATOM 722 O O . VAL A 1 92 ? -18.072 -5.479 37.704 1.00 51.62 92 VAL A O 1
ATOM 725 N N . THR A 1 93 ? -17.326 -4.987 39.747 1.00 51.25 93 THR A N 1
ATOM 726 C CA . THR A 1 93 ? -18.644 -4.641 40.315 1.00 51.25 93 THR A CA 1
ATOM 727 C C . THR A 1 93 ? -19.103 -3.205 40.039 1.00 51.25 93 THR A C 1
ATOM 729 O O . THR A 1 93 ? -20.299 -2.981 39.848 1.00 51.25 93 THR A O 1
ATOM 732 N N . ARG A 1 94 ? -18.198 -2.222 39.908 1.00 50.88 94 ARG A N 1
ATOM 733 C CA . ARG A 1 94 ? -18.547 -0.849 39.455 1.00 50.88 94 ARG A CA 1
ATOM 734 C C . ARG A 1 94 ? -18.494 -0.685 37.934 1.00 50.88 94 ARG A C 1
ATOM 736 O O . ARG A 1 94 ? -19.178 0.185 37.386 1.00 50.88 94 ARG A O 1
ATOM 743 N N . LYS A 1 95 ? -17.760 -1.565 37.241 1.00 49.66 95 LYS A N 1
ATOM 744 C CA . LYS A 1 95 ? -17.670 -1.598 35.777 1.00 49.66 95 LYS A CA 1
ATOM 745 C C . LYS A 1 95 ? -19.028 -1.791 35.119 1.00 49.66 95 LYS A C 1
ATOM 747 O O . LYS A 1 95 ? -19.342 -1.023 34.226 1.00 49.66 95 LYS A O 1
ATOM 752 N N . MET A 1 96 ? -19.838 -2.770 35.534 1.00 48.84 96 MET A N 1
ATOM 753 C CA . MET A 1 96 ? -21.040 -3.189 34.787 1.00 48.84 96 MET A CA 1
ATOM 754 C C . MET A 1 96 ? -22.044 -2.053 34.523 1.00 48.84 96 MET A C 1
ATOM 756 O O . MET A 1 96 ? -22.474 -1.880 33.383 1.00 48.84 96 MET A O 1
ATOM 760 N N . LYS A 1 97 ? -22.358 -1.224 35.530 1.00 54.41 97 LYS A N 1
ATOM 761 C CA . LYS A 1 97 ? -23.294 -0.088 35.384 1.00 54.41 97 LYS A CA 1
ATOM 762 C C . LYS A 1 97 ? -22.745 1.028 34.488 1.00 54.41 97 LYS A C 1
ATOM 764 O O . LYS A 1 97 ? -23.487 1.599 33.690 1.00 54.41 97 LYS A O 1
ATOM 769 N N . LEU A 1 98 ? -21.449 1.331 34.591 1.00 53.59 98 LEU A N 1
ATOM 770 C CA . LEU A 1 98 ? -20.777 2.290 33.707 1.00 53.59 98 LEU A CA 1
ATOM 771 C C . LEU A 1 98 ? -20.609 1.721 32.291 1.00 53.59 98 LEU A C 1
ATOM 773 O O . LEU A 1 98 ? -20.814 2.444 31.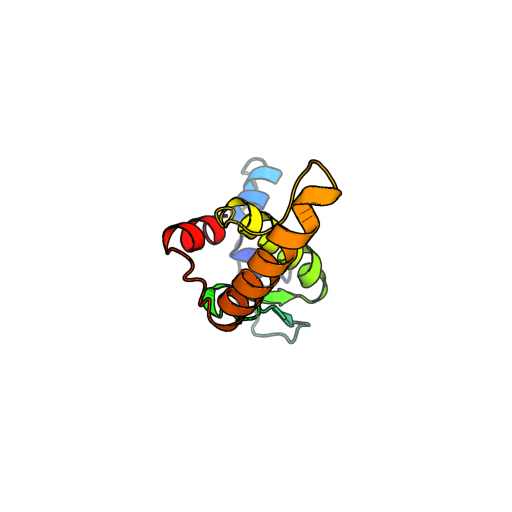323 1.00 53.59 98 LEU A O 1
ATOM 777 N N . LEU A 1 99 ? -20.328 0.423 32.155 1.00 55.06 99 LEU A N 1
ATOM 778 C CA . LEU A 1 99 ? -20.216 -0.299 30.887 1.00 55.06 99 LEU A CA 1
ATOM 779 C C . LEU A 1 99 ? -21.537 -0.373 30.148 1.00 55.06 99 LEU A C 1
ATOM 781 O O . LEU A 1 99 ? -21.503 -0.311 28.931 1.00 55.06 99 LEU A O 1
ATOM 785 N N . GLN A 1 100 ? -22.675 -0.510 30.827 1.00 61.44 100 GLN A N 1
ATOM 786 C CA . GLN A 1 100 ? -23.983 -0.474 30.171 1.00 61.44 100 GLN A CA 1
ATOM 787 C C . GLN A 1 100 ? -24.247 0.910 29.575 1.00 61.44 100 GLN A C 1
ATOM 789 O O . GLN A 1 100 ? -24.475 1.009 28.373 1.00 61.44 100 GLN A O 1
ATOM 794 N N . LYS A 1 101 ? -24.059 1.980 30.361 1.00 66.56 101 LYS A N 1
ATOM 795 C CA . LYS A 1 101 ? -24.218 3.368 29.888 1.00 66.56 101 LYS A CA 1
ATOM 796 C C . LYS A 1 101 ? -23.211 3.744 28.796 1.00 66.56 101 LYS A C 1
ATOM 798 O O . LYS A 1 101 ? -23.563 4.412 27.827 1.00 66.56 101 LYS A O 1
ATOM 803 N N . GLN A 1 102 ? -21.964 3.285 28.907 1.00 52.91 102 GLN A N 1
ATOM 804 C CA . GLN A 1 102 ? -20.933 3.502 27.891 1.00 52.91 102 GLN A CA 1
ATOM 805 C C . GLN A 1 102 ? -21.110 2.597 26.668 1.00 52.91 102 GLN A C 1
ATOM 807 O O . GLN A 1 102 ? -20.815 3.045 25.568 1.00 52.91 102 GLN A O 1
ATOM 812 N N . LYS A 1 103 ? -21.593 1.353 26.800 1.00 62.12 103 LYS A N 1
ATOM 813 C CA . LYS A 1 103 ? -21.940 0.489 25.657 1.00 62.12 103 LYS A CA 1
ATOM 814 C C . LYS A 1 103 ? -23.118 1.073 24.907 1.00 62.12 103 LYS A C 1
ATOM 816 O O . LYS A 1 103 ? -23.050 1.119 23.691 1.00 62.12 103 LYS A O 1
ATOM 821 N N . GLU A 1 104 ? -24.154 1.546 25.590 1.00 68.31 104 GLU A N 1
ATOM 822 C CA . GLU A 1 104 ? -25.281 2.240 24.962 1.00 68.31 104 GLU A CA 1
ATOM 823 C C . GLU A 1 104 ? -24.825 3.539 24.294 1.00 68.31 104 GLU A C 1
ATOM 825 O O . GLU A 1 104 ? -25.127 3.749 23.121 1.00 68.31 104 GLU A O 1
ATOM 830 N N . GLY A 1 105 ? -23.996 4.344 24.968 1.00 61.34 105 GLY A N 1
ATOM 831 C CA . GLY A 1 105 ? -23.369 5.539 24.398 1.00 61.34 105 GLY A CA 1
ATOM 832 C C . GLY A 1 105 ? -22.503 5.237 23.171 1.00 61.34 105 GLY A C 1
ATOM 833 O O . GLY A 1 105 ? -22.678 5.863 22.133 1.00 61.34 105 GLY A O 1
ATOM 834 N N . LYS A 1 106 ? -21.638 4.217 23.224 1.00 60.06 106 LYS A N 1
ATOM 835 C CA . LYS A 1 106 ? -20.793 3.778 22.099 1.00 60.06 106 LYS A CA 1
ATOM 836 C C . LYS A 1 106 ? -21.590 3.104 20.992 1.00 60.06 106 LYS A C 1
ATOM 838 O O . LYS A 1 106 ? -21.226 3.259 19.843 1.00 60.06 106 LYS A O 1
ATOM 843 N N . LYS A 1 107 ? -22.671 2.380 21.285 1.00 61.00 107 LYS A N 1
ATOM 844 C CA . LYS A 1 107 ? -23.578 1.785 20.281 1.00 61.00 107 LY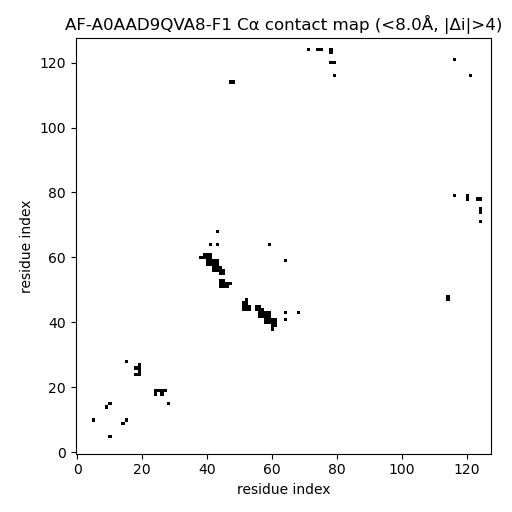S A CA 1
ATOM 845 C C . LYS A 1 107 ? -24.427 2.867 19.598 1.00 61.00 107 LYS A C 1
ATOM 847 O O . LYS A 1 107 ? -24.868 2.672 18.469 1.00 61.00 107 LYS A O 1
ATOM 852 N N . ARG A 1 108 ? -24.609 4.013 20.268 1.00 57.53 108 ARG A N 1
ATOM 853 C CA . ARG A 1 108 ? -25.223 5.244 19.753 1.00 57.53 108 ARG A CA 1
ATOM 854 C C . ARG A 1 108 ? -24.217 6.108 18.966 1.00 57.53 108 ARG A C 1
ATOM 856 O O . ARG A 1 108 ? -24.585 6.611 17.915 1.00 57.53 108 ARG A O 1
ATOM 863 N N . MET A 1 109 ? -22.943 6.170 19.378 1.00 53.03 109 MET A N 1
ATOM 864 C CA . MET A 1 109 ? -21.845 6.846 18.652 1.00 53.03 109 MET A CA 1
ATOM 865 C C . MET A 1 109 ? -21.322 6.037 17.444 1.00 53.03 109 MET A C 1
ATOM 867 O O . MET A 1 109 ? -21.094 6.606 16.383 1.00 53.03 109 MET A O 1
ATOM 871 N N . LYS A 1 110 ? -21.209 4.700 17.547 1.00 56.03 110 LYS A N 1
ATOM 872 C CA . LYS A 1 110 ? -20.817 3.784 16.449 1.00 56.03 110 LYS A CA 1
ATOM 873 C C . LYS A 1 110 ? -21.802 3.802 15.283 1.00 56.03 110 LYS A C 1
ATOM 875 O O . LYS A 1 110 ? -21.425 3.415 14.188 1.00 56.03 110 LYS A O 1
ATOM 880 N N . ARG A 1 111 ? -23.052 4.224 15.507 1.00 52.06 111 ARG A N 1
ATOM 881 C CA . ARG A 1 111 ? -24.080 4.252 14.460 1.00 52.06 111 ARG A CA 1
ATOM 882 C C . ARG A 1 111 ? -23.956 5.468 13.523 1.00 52.06 111 ARG A C 1
ATOM 884 O O . ARG A 1 111 ? -24.602 5.448 12.487 1.00 52.06 111 ARG A O 1
ATOM 891 N N . ILE A 1 112 ? -23.177 6.508 13.873 1.00 44.81 112 ILE A N 1
ATOM 892 C CA . ILE A 1 112 ? -23.136 7.795 13.128 1.00 44.81 112 ILE A CA 1
ATOM 893 C C . ILE A 1 112 ? -21.706 8.378 12.971 1.00 44.81 112 ILE A C 1
ATOM 895 O O . ILE A 1 112 ? -21.518 9.444 12.399 1.00 44.81 112 ILE A O 1
ATOM 899 N N . GLY A 1 113 ? -20.651 7.714 13.445 1.00 44.28 113 GLY A N 1
ATOM 900 C CA . GLY A 1 113 ? -19.295 8.264 13.332 1.00 44.28 113 GLY A CA 1
ATOM 901 C C . GLY A 1 113 ? -18.690 8.108 11.934 1.00 44.28 113 GLY A C 1
ATOM 902 O O . GLY A 1 113 ? -18.023 7.104 11.685 1.00 44.28 113 GLY A O 1
ATOM 903 N N . LYS A 1 114 ? -18.868 9.099 11.047 1.00 50.22 114 LYS A N 1
ATOM 904 C CA . LYS A 1 114 ? -18.014 9.277 9.860 1.00 50.22 114 LYS A CA 1
ATOM 905 C C . LYS A 1 114 ? -16.613 9.621 10.376 1.00 50.22 114 LYS A C 1
ATOM 907 O O . LYS A 1 114 ? -16.403 10.701 10.921 1.00 50.22 114 LYS A O 1
ATOM 912 N N . VAL A 1 115 ? -15.694 8.660 10.329 1.00 57.75 115 VAL A N 1
ATOM 913 C CA . VAL A 1 115 ? -14.302 8.882 10.734 1.00 57.75 115 VAL A CA 1
ATOM 914 C C . VAL A 1 115 ? -13.634 9.615 9.582 1.00 57.75 115 VAL A C 1
ATOM 916 O O . VAL A 1 115 ? -13.302 9.000 8.574 1.00 57.75 115 VAL A O 1
ATOM 919 N N . ASP A 1 116 ? -13.503 10.932 9.710 1.00 57.78 116 ASP A N 1
ATOM 920 C CA . ASP A 1 116 ? -12.723 11.721 8.762 1.00 57.78 116 ASP A CA 1
ATOM 921 C C . ASP A 1 116 ? -11.245 11.389 8.979 1.00 57.78 116 ASP A C 1
ATOM 923 O O . ASP A 1 116 ? -10.704 11.590 10.070 1.00 57.78 116 ASP A O 1
ATOM 927 N N . VAL A 1 117 ? -10.612 10.797 7.968 1.00 63.31 117 VAL A N 1
ATOM 928 C CA . VAL A 1 117 ? -9.177 10.504 7.993 1.00 63.31 117 VAL A CA 1
ATOM 929 C C . VAL A 1 117 ? -8.451 11.811 7.673 1.00 63.31 117 VAL A C 1
ATOM 931 O O . VAL A 1 117 ? -8.648 12.343 6.579 1.00 63.31 117 VAL A O 1
ATOM 934 N N . PRO A 1 118 ? -7.618 12.351 8.581 1.00 70.94 118 PRO A N 1
ATOM 935 C CA . PRO A 1 118 ? -6.876 13.576 8.307 1.00 70.94 118 PRO A CA 1
ATOM 936 C C . PRO A 1 118 ? -5.990 13.419 7.067 1.00 70.94 118 PRO A C 1
ATOM 938 O O . PRO A 1 118 ? -5.409 12.355 6.844 1.00 70.94 118 PRO A O 1
ATOM 941 N N . HIS A 1 119 ? -5.820 14.488 6.287 1.00 67.62 119 HIS A N 1
ATOM 942 C CA . HIS A 1 119 ? -4.970 14.458 5.091 1.00 67.62 119 HIS A CA 1
ATOM 943 C C . HIS A 1 119 ? -3.519 14.045 5.408 1.00 67.62 119 HIS A C 1
ATOM 945 O O . HIS A 1 119 ? -2.881 13.328 4.644 1.00 67.62 119 HIS A O 1
ATOM 951 N N . GLU A 1 120 ? -3.021 14.421 6.586 1.00 70.88 120 GLU A N 1
ATOM 952 C CA . GLU A 1 120 ? -1.699 14.020 7.078 1.00 70.88 120 GLU A CA 1
ATOM 953 C C . GLU A 1 120 ? -1.580 12.504 7.261 1.00 70.88 120 GLU A C 1
ATOM 955 O O . GLU A 1 120 ? -0.587 11.901 6.854 1.00 70.88 120 GLU A O 1
ATOM 960 N N . ALA A 1 121 ? -2.622 11.872 7.810 1.00 65.06 121 ALA A N 1
ATOM 961 C CA . ALA A 1 121 ? -2.670 10.428 7.989 1.00 65.06 121 ALA A CA 1
ATOM 962 C C . ALA A 1 121 ? -2.641 9.693 6.642 1.00 65.06 121 ALA A C 1
ATOM 964 O O . ALA A 1 121 ? -2.002 8.652 6.504 1.00 65.06 121 ALA A O 1
ATOM 965 N N . PHE A 1 122 ? -3.295 10.262 5.631 1.00 67.50 122 PHE A N 1
ATOM 966 C CA . PHE A 1 122 ? -3.278 9.738 4.271 1.00 67.50 122 PHE A CA 1
ATOM 967 C C . PHE A 1 122 ? -1.884 9.821 3.632 1.00 67.50 122 PHE A C 1
ATOM 969 O O . PHE A 1 122 ? -1.362 8.816 3.144 1.00 67.50 122 PHE A O 1
ATOM 976 N N . LEU A 1 123 ? -1.243 10.991 3.692 1.00 75.56 123 LEU A N 1
ATOM 977 C CA . LEU A 1 123 ? 0.101 11.185 3.143 1.00 75.56 123 LEU A CA 1
ATOM 978 C C . LEU A 1 123 ? 1.146 10.303 3.839 1.00 75.56 123 LEU A C 1
ATO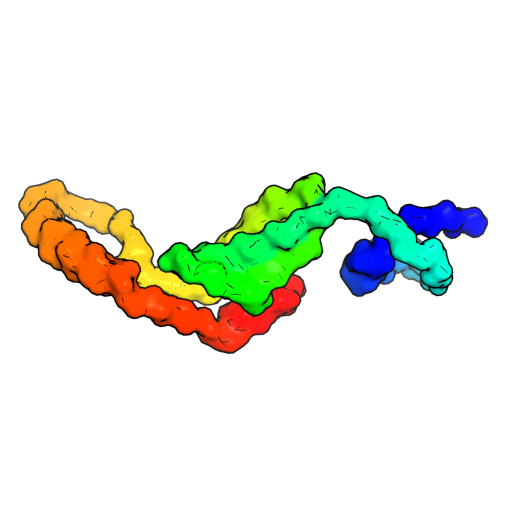M 980 O O . LEU A 1 123 ? 2.054 9.809 3.175 1.00 75.56 123 LEU A O 1
ATOM 984 N N . ALA A 1 124 ? 1.001 10.063 5.144 1.00 71.19 124 ALA A N 1
ATOM 985 C CA . ALA A 1 124 ? 1.878 9.174 5.906 1.00 71.19 124 ALA A CA 1
ATOM 986 C C . ALA A 1 124 ? 1.759 7.693 5.499 1.00 71.19 124 ALA A C 1
ATOM 988 O O . ALA A 1 124 ? 2.680 6.916 5.731 1.00 71.19 124 ALA A O 1
ATOM 989 N N . ILE A 1 125 ? 0.631 7.285 4.910 1.00 68.75 125 ILE A N 1
ATOM 990 C CA . ILE A 1 125 ? 0.424 5.915 4.420 1.00 68.75 125 ILE A CA 1
ATOM 991 C C . ILE A 1 125 ? 0.945 5.761 2.990 1.00 68.75 125 ILE A C 1
ATOM 993 O O . ILE A 1 125 ? 1.522 4.721 2.666 1.00 68.75 125 ILE A O 1
ATOM 997 N N . LEU A 1 126 ? 0.729 6.780 2.150 1.00 69.56 126 LEU A N 1
ATOM 998 C CA . LEU A 1 126 ? 1.176 6.785 0.756 1.00 69.56 126 LEU A CA 1
ATOM 999 C C . LEU A 1 126 ? 2.686 6.961 0.606 1.00 69.56 126 LEU A C 1
ATOM 1001 O O . LEU A 1 126 ? 3.276 6.369 -0.295 1.00 69.56 126 LEU A O 1
ATOM 1005 N N . LYS A 1 127 ? 3.317 7.763 1.468 1.00 60.25 127 LYS A N 1
ATOM 1006 C CA . LYS A 1 127 ? 4.777 7.837 1.533 1.00 60.25 127 LYS A CA 1
ATOM 1007 C C . LYS A 1 127 ? 5.272 6.549 2.181 1.00 60.25 127 LYS A C 1
ATOM 1009 O O . LYS A 1 127 ? 5.012 6.308 3.360 1.00 60.25 127 LYS A O 1
ATOM 1014 N N . ARG A 1 128 ? 5.868 5.678 1.367 1.00 54.06 128 ARG A N 1
ATOM 1015 C CA . ARG A 1 128 ? 6.357 4.381 1.824 1.00 54.06 128 ARG A CA 1
ATOM 1016 C C . ARG A 1 128 ? 7.577 4.525 2.707 1.00 54.06 128 ARG A C 1
ATOM 1018 O O . ARG A 1 128 ? 8.425 5.384 2.393 1.00 54.06 128 ARG A O 1
#

Nearest PDB structures (foldseek):
  5j8b-assembly1_z  TM=8.649E-01  e=3.988E-08  Thermus thermophilus HB8

Sequence (128 aa):
MIKYLLPLSEIIVDFYDELKSQSSGYASFDYEDEGYRETNIVRMDVLINGTVVDALSCIVHTDKAVQSGRSLCAKLKNVIPKQLFEVYGGDVTRKMKLLQKQKEGKKRMKRIGKVDVPHEAFLAILKR

InterPro domains:
  IPR000640 Elongation factor EFG, domain V-like [PF00679] (1-45)
  IPR006297 Elongation factor 4 [PTHR43512] (1-87)
  IPR013842 GTP-binding protein LepA, C-terminal [PF06421] (87-127)
  IPR035647 EF-G domain III/V-like [SSF54980] (1-54)
  IPR038363 LepA, C-terminal domain superfamily [G3DSA:3.30.70.2570] (40-88)

pLDDT: mean 75.37, std 15.85, range [34.03, 94.38]